Protein AF-A0A4Y2X8I6-F1 (afdb_monomer)

Mean predicted aligned error: 12.71 Å

Structure (mmCIF, N/CA/C/O backbone):
data_AF-A0A4Y2X8I6-F1
#
_entry.id   AF-A0A4Y2X8I6-F1
#
loop_
_atom_site.group_PDB
_atom_site.id
_atom_site.type_symbol
_atom_site.label_atom_id
_atom_site.label_alt_id
_atom_site.label_comp_id
_atom_site.label_asym_id
_atom_site.label_entity_id
_atom_site.label_seq_id
_atom_site.pdbx_PDB_ins_code
_atom_site.Cartn_x
_atom_site.Cartn_y
_atom_site.Cartn_z
_atom_site.occupancy
_atom_site.B_iso_or_equiv
_atom_site.auth_seq_id
_atom_site.auth_comp_id
_atom_site.auth_asym_id
_atom_site.auth_atom_id
_atom_site.pdbx_PDB_model_num
ATOM 1 N N . MET A 1 1 ? 2.187 -42.010 -8.828 1.00 36.19 1 MET A N 1
ATOM 2 C CA . MET A 1 1 ? 3.478 -41.308 -8.657 1.00 36.19 1 MET A CA 1
ATOM 3 C C . MET A 1 1 ? 3.488 -40.083 -9.565 1.00 36.19 1 MET A C 1
ATOM 5 O O . MET A 1 1 ? 2.952 -40.166 -10.656 1.00 36.19 1 MET A O 1
ATOM 9 N N . ARG A 1 2 ? 4.000 -38.968 -9.026 1.00 45.66 2 ARG A N 1
ATOM 10 C CA . ARG A 1 2 ? 4.260 -37.620 -9.579 1.00 45.66 2 ARG A CA 1
ATOM 11 C C . ARG A 1 2 ? 3.984 -37.341 -11.069 1.00 45.66 2 ARG A C 1
ATOM 13 O O . ARG A 1 2 ? 4.600 -37.949 -11.933 1.00 45.66 2 ARG A O 1
ATOM 20 N N . ALA A 1 3 ? 3.260 -36.248 -11.316 1.00 39.16 3 ALA A N 1
ATOM 21 C CA . ALA A 1 3 ? 3.521 -35.347 -12.439 1.00 39.16 3 ALA A CA 1
ATOM 22 C C . ALA A 1 3 ? 4.064 -34.024 -11.867 1.00 39.16 3 ALA A C 1
ATOM 24 O O . ALA A 1 3 ? 3.321 -33.139 -11.453 1.00 39.16 3 ALA A O 1
ATOM 25 N N . THR A 1 4 ? 5.386 -33.937 -11.743 1.00 55.66 4 THR A N 1
ATOM 26 C CA . THR A 1 4 ? 6.113 -32.686 -11.514 1.00 55.66 4 THR A CA 1
ATOM 27 C C . THR A 1 4 ? 6.402 -32.066 -12.870 1.00 55.66 4 THR A C 1
ATOM 29 O O . THR A 1 4 ? 7.179 -32.669 -13.598 1.00 55.66 4 THR A O 1
ATOM 32 N N . THR A 1 5 ? 5.824 -30.899 -13.169 1.00 52.19 5 THR A N 1
ATOM 33 C CA . THR A 1 5 ? 6.424 -29.810 -13.973 1.00 52.19 5 THR A CA 1
ATOM 34 C C . THR A 1 5 ? 5.385 -28.716 -14.234 1.00 52.19 5 THR A C 1
ATOM 36 O O . THR A 1 5 ? 4.711 -28.724 -15.252 1.00 52.19 5 THR A O 1
ATOM 39 N N . ASN A 1 6 ? 5.272 -27.740 -13.330 1.00 48.50 6 ASN A N 1
ATOM 40 C CA . ASN A 1 6 ? 4.859 -26.374 -13.705 1.00 48.50 6 ASN A CA 1
ATOM 41 C C . ASN A 1 6 ? 5.441 -25.281 -12.790 1.00 48.50 6 ASN A C 1
ATOM 43 O O . ASN A 1 6 ? 5.029 -24.130 -12.831 1.00 48.50 6 ASN A O 1
ATOM 47 N N . LEU A 1 7 ? 6.496 -25.602 -12.035 1.00 51.94 7 LEU A N 1
ATOM 48 C CA . LEU A 1 7 ? 7.110 -24.684 -11.068 1.00 51.94 7 LEU A CA 1
ATOM 49 C C . LEU A 1 7 ? 7.791 -23.455 -11.717 1.00 51.94 7 LEU A C 1
ATOM 51 O O . LEU A 1 7 ? 8.112 -22.491 -11.031 1.00 51.94 7 LEU A O 1
ATOM 55 N N . LYS A 1 8 ? 8.035 -23.484 -13.037 1.00 44.31 8 LYS A N 1
ATOM 56 C CA . LYS A 1 8 ? 8.738 -22.416 -13.771 1.00 44.31 8 LYS A CA 1
ATOM 57 C C . LYS A 1 8 ? 7.790 -21.312 -14.271 1.00 44.31 8 LYS A C 1
ATOM 59 O O . LYS A 1 8 ? 8.196 -20.159 -14.309 1.00 44.31 8 LYS A O 1
ATOM 64 N N . SER A 1 9 ? 6.527 -21.651 -14.557 1.00 47.16 9 SER A N 1
ATOM 65 C CA . SER A 1 9 ? 5.475 -20.712 -14.998 1.00 47.16 9 SER A CA 1
ATOM 66 C C . SER A 1 9 ? 4.962 -19.837 -13.847 1.00 47.16 9 SER A C 1
ATOM 68 O O . SER A 1 9 ? 4.696 -18.650 -14.028 1.00 47.16 9 SER A O 1
ATOM 70 N N . ASP A 1 10 ? 4.855 -20.411 -12.646 1.00 47.00 10 ASP A N 1
ATOM 71 C CA . ASP A 1 10 ? 4.322 -19.701 -11.476 1.00 47.00 10 ASP A CA 1
ATOM 72 C C . ASP A 1 10 ? 5.319 -18.662 -10.927 1.00 47.00 10 ASP A C 1
ATOM 74 O O . ASP A 1 10 ? 4.919 -17.612 -10.426 1.00 47.00 10 ASP A O 1
ATOM 78 N N . CYS A 1 11 ? 6.625 -18.902 -11.097 1.00 41.41 11 CYS A N 1
ATOM 79 C CA . CYS A 1 11 ? 7.693 -17.997 -10.661 1.00 41.41 11 CYS A CA 1
ATOM 80 C C . CYS A 1 11 ? 7.776 -16.712 -11.515 1.00 41.41 11 CYS A C 1
ATOM 82 O O . CYS A 1 11 ? 7.951 -15.620 -10.972 1.00 41.41 11 CYS A O 1
ATOM 84 N N . GLU A 1 12 ? 7.583 -16.809 -12.839 1.00 39.53 12 GLU A N 1
ATOM 85 C CA . GLU A 1 12 ? 7.558 -15.636 -13.735 1.00 39.53 12 GLU A CA 1
ATOM 86 C C . GLU A 1 12 ? 6.281 -14.796 -13.564 1.00 39.53 12 GLU A C 1
ATOM 88 O O . GLU A 1 12 ? 6.344 -13.565 -13.599 1.00 39.53 12 GLU A O 1
ATOM 93 N N . LYS A 1 13 ? 5.134 -15.431 -13.280 1.00 49.00 13 LYS A N 1
ATOM 94 C CA . LYS A 1 13 ? 3.885 -14.719 -12.947 1.00 49.00 13 LYS A CA 1
ATOM 95 C C . LYS A 1 13 ? 3.977 -13.969 -11.615 1.00 49.00 13 LYS A C 1
ATOM 97 O O . LYS A 1 13 ? 3.502 -12.837 -11.526 1.00 49.00 13 LYS A O 1
ATOM 102 N N . ALA A 1 14 ? 4.637 -14.550 -10.610 1.00 49.75 14 ALA A N 1
ATOM 103 C CA . ALA A 1 14 ? 4.812 -13.923 -9.300 1.00 49.75 14 ALA A CA 1
ATOM 104 C C . ALA A 1 14 ? 5.673 -12.647 -9.359 1.00 49.75 14 ALA A C 1
ATOM 106 O O . ALA A 1 14 ? 5.344 -11.644 -8.727 1.00 49.75 14 ALA A O 1
ATOM 107 N N . HIS A 1 15 ? 6.743 -12.648 -10.162 1.00 49.62 15 HIS A N 1
ATOM 108 C CA . HIS A 1 15 ? 7.659 -11.505 -10.262 1.00 49.62 15 HIS A CA 1
ATOM 109 C C . HIS A 1 15 ? 7.119 -10.349 -11.125 1.00 49.62 15 HIS A C 1
ATOM 111 O O . HIS A 1 15 ? 7.502 -9.196 -10.919 1.00 49.62 15 HIS A O 1
ATOM 117 N N . HIS A 1 16 ? 6.217 -10.636 -12.069 1.00 47.62 16 HIS A N 1
ATOM 118 C CA . HIS A 1 16 ? 5.581 -9.622 -12.915 1.00 47.62 16 HIS A CA 1
ATOM 119 C C . HIS A 1 16 ? 4.398 -8.927 -12.214 1.00 47.62 16 HIS A C 1
ATOM 121 O O . HIS A 1 16 ? 4.193 -7.726 -12.389 1.00 47.62 16 HIS A O 1
ATOM 127 N N . CYS A 1 17 ? 3.651 -9.648 -11.370 1.00 57.00 17 CYS A N 1
ATOM 128 C CA . CYS A 1 17 ? 2.477 -9.100 -10.684 1.00 57.00 17 CYS A CA 1
ATOM 129 C C . CYS A 1 17 ? 2.843 -8.119 -9.546 1.00 57.00 17 CYS A C 1
ATOM 131 O O . CYS A 1 17 ? 2.095 -7.184 -9.258 1.00 57.00 17 CYS A O 1
ATOM 133 N N . GLU A 1 18 ? 4.029 -8.255 -8.935 1.00 72.12 18 GLU A N 1
ATOM 134 C CA . GLU A 1 18 ? 4.448 -7.392 -7.819 1.00 72.12 18 GLU A CA 1
ATOM 135 C C . GLU A 1 18 ? 4.721 -5.936 -8.249 1.00 72.12 18 GLU A C 1
ATOM 137 O O . GLU A 1 18 ? 4.350 -4.998 -7.539 1.00 72.12 18 GLU A O 1
ATOM 142 N N . MET A 1 19 ? 5.325 -5.713 -9.425 1.00 83.69 19 MET A N 1
ATOM 143 C CA . MET A 1 19 ? 5.584 -4.352 -9.922 1.00 83.69 19 MET A CA 1
ATOM 144 C C . MET A 1 19 ? 4.291 -3.593 -10.227 1.00 83.69 19 MET A C 1
ATOM 146 O O . MET A 1 19 ? 4.174 -2.421 -9.870 1.00 83.69 19 MET A O 1
ATOM 150 N N . GLU A 1 20 ? 3.312 -4.253 -10.842 1.00 88.88 20 GLU A N 1
ATOM 151 C CA . GLU A 1 20 ? 2.010 -3.654 -11.149 1.00 88.88 20 GLU A CA 1
ATOM 152 C C . GLU A 1 20 ? 1.291 -3.202 -9.869 1.00 88.88 20 GLU A C 1
ATOM 154 O O . GLU A 1 20 ? 0.849 -2.056 -9.751 1.00 88.88 20 GLU A O 1
ATOM 159 N N . GLN A 1 21 ? 1.261 -4.065 -8.851 1.00 92.56 21 GLN A N 1
ATOM 160 C CA . GLN A 1 21 ? 0.644 -3.732 -7.569 1.00 92.56 21 GLN A CA 1
ATOM 161 C C . GLN A 1 21 ? 1.371 -2.587 -6.852 1.00 92.56 21 GLN A C 1
ATOM 163 O O . GLN A 1 21 ? 0.722 -1.743 -6.234 1.00 92.56 21 GLN A O 1
ATOM 168 N N . ARG A 1 22 ? 2.700 -2.479 -6.982 1.00 90.44 22 ARG A N 1
ATOM 169 C CA . ARG A 1 22 ? 3.470 -1.333 -6.462 1.00 90.44 22 ARG A CA 1
ATOM 170 C C . ARG A 1 22 ? 3.135 -0.018 -7.168 1.00 90.44 22 ARG A C 1
ATOM 172 O O . ARG A 1 22 ? 3.045 1.009 -6.490 1.00 90.44 22 ARG A O 1
ATOM 179 N N . VAL A 1 23 ? 2.891 -0.031 -8.484 1.00 92.19 23 VAL A N 1
ATOM 180 C CA . VAL A 1 23 ? 2.365 1.147 -9.208 1.00 92.19 23 VAL A CA 1
ATOM 181 C C . VAL A 1 23 ? 1.014 1.557 -8.622 1.00 92.19 23 VAL A C 1
ATOM 183 O O . VAL A 1 23 ? 0.802 2.736 -8.335 1.00 92.19 23 VAL A O 1
ATOM 186 N N . ASN A 1 24 ? 0.135 0.591 -8.357 1.00 94.38 24 ASN A N 1
ATOM 187 C CA . ASN A 1 24 ? -1.177 0.854 -7.766 1.00 94.38 24 ASN A CA 1
ATOM 188 C C . ASN A 1 24 ? -1.081 1.397 -6.332 1.00 94.38 24 ASN A C 1
ATOM 190 O O . ASN A 1 24 ? -1.807 2.328 -5.984 1.00 94.38 24 ASN A O 1
ATOM 194 N N . ILE A 1 25 ? -0.135 0.912 -5.517 1.00 94.44 25 ILE A N 1
ATOM 195 C CA . ILE A 1 25 ? 0.153 1.495 -4.194 1.00 94.44 25 ILE A CA 1
ATOM 196 C C . ILE A 1 25 ? 0.573 2.964 -4.339 1.00 94.44 25 ILE A C 1
ATOM 198 O O . ILE A 1 25 ? 0.045 3.820 -3.626 1.00 94.44 25 ILE A O 1
ATOM 202 N N . LYS A 1 26 ? 1.484 3.276 -5.274 1.00 93.81 26 LYS A N 1
ATOM 203 C CA . LYS A 1 26 ? 1.935 4.653 -5.537 1.00 93.81 26 LYS A CA 1
ATOM 204 C C . LYS A 1 26 ? 0.781 5.547 -5.990 1.00 93.81 26 LYS A C 1
ATOM 206 O O . LYS A 1 26 ? 0.649 6.674 -5.514 1.00 93.81 26 LYS A O 1
ATOM 211 N N . PHE A 1 27 ? -0.073 5.040 -6.874 1.00 95.56 27 PHE A N 1
ATOM 212 C CA . PHE A 1 27 ? -1.268 5.737 -7.332 1.00 95.56 27 PHE A CA 1
ATOM 213 C C . PHE A 1 27 ? -2.219 6.052 -6.168 1.00 95.56 27 PHE A C 1
ATOM 215 O O . PHE A 1 27 ? -2.582 7.210 -5.965 1.00 95.56 27 PHE A O 1
ATOM 222 N N . CYS A 1 28 ? -2.555 5.061 -5.337 1.00 96.44 28 CYS A N 1
ATOM 223 C CA . CYS A 1 28 ? -3.409 5.262 -4.166 1.00 96.44 28 CYS A CA 1
ATOM 224 C C . CYS A 1 28 ? -2.802 6.235 -3.141 1.00 96.44 28 CYS A C 1
ATOM 226 O O . CYS A 1 28 ? -3.542 7.025 -2.552 1.00 96.44 28 CYS A O 1
ATOM 228 N N . PHE A 1 29 ? -1.477 6.224 -2.959 1.00 95.25 29 PHE A N 1
ATOM 229 C CA . PHE A 1 29 ? -0.771 7.203 -2.129 1.00 95.25 29 PHE A CA 1
ATOM 230 C C . PHE A 1 29 ? -0.934 8.633 -2.666 1.00 95.25 29 PHE A C 1
ATOM 232 O O . PHE A 1 29 ? -1.326 9.518 -1.907 1.00 95.25 29 PHE A O 1
ATOM 239 N N . LYS A 1 30 ? -0.719 8.860 -3.973 1.00 94.62 30 LYS A N 1
ATOM 240 C CA . LYS A 1 30 ? -0.913 10.186 -4.598 1.00 94.62 30 LYS A CA 1
ATOM 241 C C . LYS A 1 30 ? -2.373 10.654 -4.564 1.00 94.62 30 LYS A C 1
ATOM 243 O O . LYS A 1 30 ? -2.622 11.851 -4.496 1.00 94.62 30 LYS A O 1
ATOM 248 N N . LEU A 1 31 ? -3.331 9.726 -4.530 1.00 96.44 31 LEU A N 1
ATOM 249 C CA . LEU A 1 31 ? -4.752 10.013 -4.294 1.00 96.44 31 LEU A CA 1
ATOM 250 C C . LEU A 1 31 ? -5.106 10.302 -2.820 1.00 96.44 31 LEU A C 1
ATOM 252 O O . LEU A 1 31 ? -6.284 10.477 -2.503 1.00 96.44 31 LEU A O 1
ATOM 256 N N . GLY A 1 32 ? -4.136 10.290 -1.901 1.00 95.88 32 GLY A N 1
ATOM 257 C CA . GLY A 1 32 ? -4.367 10.530 -0.474 1.00 95.88 32 GLY A CA 1
ATOM 258 C C . GLY A 1 32 ? -5.123 9.404 0.238 1.00 95.88 32 GLY A C 1
ATOM 259 O O . GLY A 1 32 ? -5.703 9.621 1.303 1.00 95.88 32 GLY A O 1
ATOM 260 N N . LYS A 1 33 ? -5.164 8.190 -0.330 1.00 97.25 33 LYS A N 1
ATOM 261 C CA . LYS A 1 33 ? -5.748 7.027 0.355 1.00 97.25 33 LYS A CA 1
ATOM 262 C C . LYS A 1 33 ? -4.844 6.589 1.500 1.00 97.25 33 LYS A C 1
ATOM 264 O O . LYS A 1 33 ? -3.640 6.787 1.457 1.00 97.25 33 LYS A O 1
ATOM 269 N N . THR A 1 34 ? -5.411 5.944 2.516 1.00 97.62 34 THR A N 1
ATOM 270 C CA . THR A 1 34 ? -4.614 5.340 3.592 1.00 97.62 34 THR A CA 1
ATOM 271 C C . THR A 1 34 ? -4.036 3.992 3.153 1.00 97.62 34 THR A C 1
ATOM 273 O O . THR A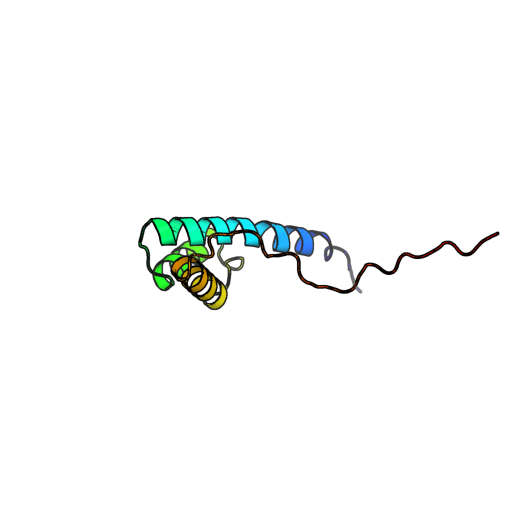 1 34 ? -4.599 3.311 2.289 1.00 97.62 34 THR A O 1
ATOM 276 N N . ALA A 1 35 ? -2.937 3.563 3.780 1.00 96.31 35 ALA A N 1
ATOM 277 C CA . ALA A 1 35 ? -2.327 2.257 3.513 1.00 96.31 35 ALA A CA 1
ATOM 278 C C . ALA A 1 35 ? -3.318 1.101 3.751 1.00 96.31 35 ALA A C 1
ATOM 280 O O . ALA A 1 35 ? -3.413 0.183 2.940 1.00 96.31 35 ALA A O 1
ATOM 281 N N . THR A 1 36 ? -4.130 1.183 4.811 1.00 97.88 36 THR A N 1
ATOM 282 C CA . THR A 1 36 ? -5.191 0.201 5.088 1.00 97.88 36 THR A CA 1
ATOM 283 C C . THR A 1 36 ? -6.210 0.142 3.954 1.00 97.88 36 THR A C 1
ATOM 285 O O . THR A 1 36 ? -6.510 -0.947 3.470 1.00 97.88 36 THR A O 1
ATOM 288 N N . LYS A 1 37 ? -6.698 1.298 3.475 1.00 97.94 37 LYS A N 1
ATOM 289 C CA . LYS A 1 37 ? -7.694 1.323 2.397 1.00 97.94 37 LYS A CA 1
ATOM 290 C C . LYS A 1 37 ? -7.131 0.808 1.077 1.00 97.94 37 LYS A C 1
ATOM 292 O O . LYS A 1 37 ? -7.825 0.123 0.334 1.00 97.94 37 LYS A O 1
ATOM 297 N N . THR A 1 38 ? -5.864 1.112 0.820 1.00 97.88 38 THR A N 1
ATOM 298 C CA . THR A 1 38 ? -5.132 0.625 -0.351 1.00 97.88 38 THR A CA 1
ATOM 299 C C . THR A 1 38 ? -4.996 -0.894 -0.314 1.00 97.88 38 THR A C 1
ATOM 301 O O . THR A 1 38 ? -5.306 -1.554 -1.297 1.00 97.88 38 THR A O 1
ATOM 304 N N . HIS A 1 39 ? -4.630 -1.473 0.833 1.00 97.25 39 HIS A N 1
ATOM 305 C CA . HIS A 1 39 ? -4.573 -2.927 0.989 1.00 97.25 39 HIS A CA 1
ATOM 306 C C . HIS A 1 39 ? -5.942 -3.590 0.767 1.00 97.25 39 HIS A C 1
ATOM 308 O O . HIS A 1 39 ? -6.026 -4.583 0.056 1.00 97.25 39 HIS A O 1
ATOM 314 N N . GLU A 1 40 ? -7.030 -3.029 1.309 1.00 97.75 40 GLU A N 1
ATOM 315 C CA . GLU A 1 40 ? -8.388 -3.531 1.029 1.00 97.75 40 GLU A CA 1
ATOM 316 C C . GLU A 1 40 ? -8.727 -3.506 -0.469 1.00 97.75 40 GLU A C 1
ATOM 318 O O . GLU A 1 40 ? -9.361 -4.431 -0.970 1.00 97.75 40 GLU A O 1
ATOM 323 N N . MET A 1 41 ? -8.329 -2.451 -1.186 1.00 97.25 41 MET A N 1
ATOM 324 C CA . MET A 1 41 ? -8.538 -2.343 -2.633 1.00 97.25 41 MET A CA 1
ATOM 325 C C . MET A 1 41 ? -7.722 -3.387 -3.399 1.00 97.25 41 MET A C 1
ATOM 327 O O . MET A 1 41 ? -8.263 -4.036 -4.288 1.00 97.25 41 MET A O 1
ATOM 331 N N . LEU A 1 42 ? -6.460 -3.600 -3.020 1.00 95.81 42 LEU A N 1
ATOM 332 C CA . LEU A 1 42 ? -5.600 -4.607 -3.641 1.00 95.81 42 LEU A CA 1
ATOM 333 C C . LEU A 1 42 ? -6.133 -6.023 -3.412 1.00 95.81 42 LEU A C 1
ATOM 335 O O . LEU A 1 42 ? -6.235 -6.782 -4.366 1.00 95.81 42 LEU A O 1
ATOM 339 N N . VAL A 1 43 ? -6.578 -6.360 -2.198 1.00 95.69 43 VAL A N 1
ATOM 340 C CA . VAL A 1 43 ? -7.205 -7.666 -1.914 1.00 95.69 43 VAL A CA 1
ATOM 341 C C . VAL A 1 43 ? -8.479 -7.874 -2.737 1.00 95.69 43 VAL A C 1
ATOM 343 O O . VAL A 1 43 ? -8.737 -8.983 -3.189 1.00 95.69 43 VAL A O 1
ATOM 346 N N . LYS A 1 44 ? -9.269 -6.823 -2.989 1.00 95.94 44 LYS A N 1
ATOM 347 C CA . LYS A 1 44 ? -10.466 -6.932 -3.841 1.00 95.94 44 LYS A CA 1
ATOM 348 C C . LYS A 1 44 ? -10.148 -7.202 -5.312 1.00 95.94 44 LYS A C 1
ATOM 350 O O . LYS A 1 44 ? -10.951 -7.850 -5.971 1.00 95.94 44 LYS A O 1
ATOM 355 N N . VAL A 1 45 ? -9.033 -6.679 -5.820 1.00 94.44 45 VAL A N 1
ATOM 356 C CA . VAL A 1 45 ? -8.646 -6.808 -7.235 1.00 94.44 45 VAL A CA 1
ATOM 357 C C . VAL A 1 45 ? -7.828 -8.077 -7.479 1.00 94.44 45 VAL A C 1
ATOM 359 O O . VAL A 1 45 ? -8.108 -8.806 -8.422 1.00 94.44 45 VAL A O 1
ATOM 362 N N . TYR A 1 46 ? -6.846 -8.350 -6.619 1.00 90.44 46 TYR A N 1
ATOM 363 C CA . TYR A 1 46 ? -5.859 -9.419 -6.796 1.00 90.44 46 TYR A CA 1
ATOM 364 C C . TYR A 1 46 ? -6.138 -10.660 -5.934 1.00 90.44 46 TYR A C 1
ATOM 366 O O . TYR A 1 46 ? -5.550 -11.713 -6.157 1.00 90.44 46 TYR A O 1
ATOM 374 N N . GLY A 1 47 ? -7.036 -10.576 -4.948 1.00 92.06 47 GLY A N 1
ATOM 375 C CA . GLY A 1 47 ? -7.401 -11.717 -4.109 1.00 92.06 47 GLY A CA 1
ATOM 376 C C . GLY A 1 47 ? -6.205 -12.294 -3.352 1.00 92.06 47 GLY A C 1
ATOM 377 O O . GLY A 1 47 ? -5.554 -11.595 -2.575 1.00 92.06 47 GLY A O 1
ATOM 378 N N . VAL A 1 48 ? -5.936 -13.581 -3.575 1.00 89.75 48 VAL A N 1
ATOM 379 C CA . VAL A 1 48 ? -4.816 -14.313 -2.957 1.00 89.75 48 VAL A CA 1
ATOM 380 C C . VAL A 1 48 ? -3.449 -13.844 -3.452 1.00 89.75 48 VAL A C 1
ATOM 382 O O . VAL A 1 48 ? -2.465 -13.995 -2.733 1.00 89.75 48 VAL A O 1
ATOM 385 N N . ASP A 1 49 ? -3.407 -13.223 -4.631 1.00 89.62 49 ASP A N 1
ATOM 386 C CA . ASP A 1 49 ? -2.182 -12.712 -5.244 1.00 89.62 49 ASP A CA 1
ATOM 387 C C . ASP A 1 49 ? -1.876 -11.272 -4.805 1.00 89.62 49 ASP A C 1
ATOM 389 O O . ASP A 1 49 ? -0.907 -10.664 -5.263 1.00 89.62 49 ASP A O 1
ATOM 393 N N . ALA A 1 50 ? -2.693 -10.693 -3.918 1.00 92.38 50 ALA A N 1
ATOM 394 C CA . ALA A 1 50 ? -2.469 -9.352 -3.404 1.00 92.38 50 ALA A CA 1
ATOM 395 C C . ALA A 1 50 ? -1.183 -9.276 -2.566 1.00 92.38 50 ALA A C 1
ATOM 397 O O . ALA A 1 50 ? -0.915 -10.115 -1.701 1.00 92.38 50 ALA A O 1
ATOM 398 N N . VAL A 1 51 ? -0.410 -8.209 -2.763 1.00 91.94 51 VAL A N 1
ATOM 399 C CA . VAL A 1 51 ? 0.760 -7.920 -1.936 1.00 91.94 51 VAL A CA 1
ATOM 400 C C . VAL A 1 51 ? 0.358 -7.769 -0.473 1.00 91.94 51 VAL A C 1
ATOM 402 O O . VAL A 1 51 ? -0.675 -7.194 -0.123 1.00 91.94 51 VAL A O 1
ATOM 405 N N . SER A 1 52 ? 1.223 -8.267 0.409 1.00 93.00 52 SER A N 1
ATOM 406 C CA . SER A 1 52 ? 0.958 -8.253 1.845 1.00 93.00 52 SER A CA 1
ATOM 407 C C . SER A 1 52 ? 0.725 -6.838 2.386 1.00 93.00 52 SER A C 1
ATOM 409 O O . SER A 1 52 ? 1.322 -5.857 1.931 1.00 93.00 52 SER A O 1
ATOM 411 N N . LYS A 1 53 ? -0.058 -6.736 3.467 1.00 94.19 53 LYS A N 1
ATOM 412 C CA . LYS A 1 53 ? -0.241 -5.483 4.216 1.00 94.19 53 LYS A CA 1
ATOM 413 C C . LYS A 1 53 ? 1.093 -4.820 4.573 1.00 94.19 53 LYS A C 1
ATOM 415 O O . LYS A 1 53 ? 1.212 -3.606 4.465 1.00 94.19 53 LYS A O 1
ATOM 420 N N . LYS A 1 54 ? 2.115 -5.600 4.937 1.00 94.12 54 LYS A N 1
ATOM 421 C CA . LYS A 1 54 ? 3.458 -5.078 5.230 1.00 94.12 54 LYS A CA 1
ATOM 422 C C . LYS A 1 54 ? 4.065 -4.352 4.022 1.00 94.12 54 LYS A C 1
ATOM 424 O O . LYS A 1 54 ? 4.533 -3.231 4.183 1.00 94.12 54 LYS A O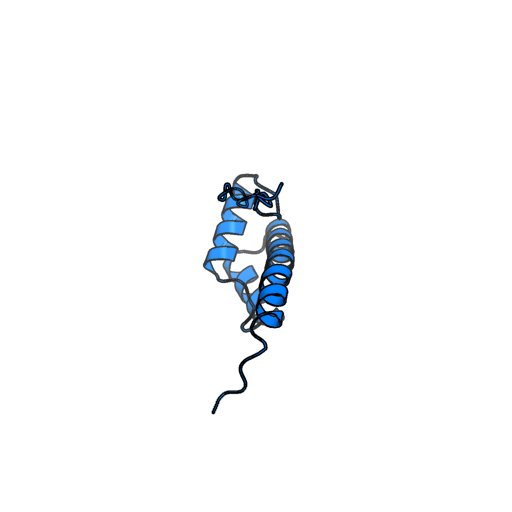 1
ATOM 429 N N . CYS A 1 55 ? 3.990 -4.945 2.828 1.00 91.81 55 CYS A N 1
ATOM 430 C CA . CYS A 1 55 ? 4.494 -4.344 1.587 1.00 91.81 55 CYS A CA 1
ATOM 431 C C . CYS A 1 55 ? 3.810 -3.000 1.287 1.00 91.81 55 CYS A C 1
ATOM 433 O O . CYS A 1 55 ? 4.484 -2.010 1.005 1.00 91.81 55 CYS A O 1
ATOM 435 N N . VAL A 1 56 ? 2.483 -2.923 1.449 1.00 94.88 56 VAL A N 1
ATOM 436 C CA . VAL A 1 56 ? 1.729 -1.670 1.267 1.00 94.88 56 VAL A CA 1
ATOM 437 C C . VAL A 1 56 ? 2.224 -0.583 2.226 1.00 94.88 56 VAL A C 1
ATOM 439 O O . VAL A 1 56 ? 2.476 0.545 1.810 1.00 94.88 56 VAL A O 1
ATOM 442 N N . PHE A 1 57 ? 2.402 -0.910 3.508 1.00 94.94 57 PHE A N 1
ATOM 443 C CA . PHE A 1 57 ? 2.860 0.055 4.512 1.00 94.94 57 PHE A CA 1
ATOM 444 C C . PHE A 1 57 ? 4.310 0.498 4.282 1.00 94.94 57 PHE A C 1
ATOM 446 O O . PHE A 1 57 ? 4.617 1.680 4.443 1.00 94.94 57 PHE A O 1
ATOM 453 N N . GLU A 1 58 ? 5.193 -0.414 3.873 1.00 92.81 58 GLU A N 1
ATOM 454 C CA . GLU A 1 58 ? 6.567 -0.074 3.495 1.00 92.81 58 GLU A CA 1
ATOM 455 C C . GLU A 1 58 ? 6.606 0.835 2.262 1.00 92.81 58 GLU A C 1
ATOM 457 O O . GLU A 1 58 ? 7.333 1.828 2.275 1.00 92.81 58 GLU A O 1
ATOM 462 N N . GLY A 1 59 ? 5.784 0.566 1.242 1.00 91.81 59 GLY A N 1
ATOM 463 C CA . GLY A 1 59 ? 5.635 1.444 0.077 1.00 91.81 59 GLY A CA 1
ATOM 464 C C . GLY A 1 59 ? 5.184 2.849 0.478 1.00 91.81 59 GLY A C 1
ATOM 465 O O . GLY A 1 59 ? 5.827 3.836 0.131 1.00 91.81 59 GLY A O 1
ATOM 466 N N . PHE A 1 60 ? 4.144 2.947 1.308 1.00 93.88 60 PHE A N 1
ATOM 467 C CA . PHE A 1 60 ? 3.668 4.221 1.855 1.00 93.88 60 PHE A CA 1
ATOM 468 C C . PHE A 1 60 ? 4.743 4.976 2.644 1.00 93.88 60 PHE A C 1
ATOM 470 O O . PHE A 1 60 ? 4.859 6.193 2.509 1.00 93.88 60 PHE A O 1
ATOM 477 N N . LYS A 1 61 ? 5.538 4.276 3.462 1.00 93.31 61 LYS A N 1
ATOM 478 C CA . LYS A 1 61 ? 6.657 4.881 4.192 1.00 93.31 61 LYS A CA 1
ATOM 479 C C . LYS A 1 61 ? 7.701 5.446 3.224 1.00 93.31 61 LYS A C 1
ATOM 481 O O . LYS A 1 61 ? 8.050 6.613 3.343 1.00 93.31 61 LYS A O 1
ATOM 486 N N . ARG A 1 62 ? 8.121 4.668 2.219 1.00 90.50 62 ARG A N 1
ATOM 487 C CA . ARG A 1 62 ? 9.088 5.113 1.196 1.00 90.50 62 ARG A CA 1
ATOM 488 C C . ARG A 1 62 ? 8.605 6.351 0.439 1.00 90.50 62 ARG A C 1
ATOM 490 O O . ARG A 1 62 ? 9.380 7.285 0.258 1.00 90.50 62 ARG A O 1
ATOM 497 N N . PHE A 1 63 ? 7.329 6.391 0.053 1.00 88.75 63 PHE A N 1
ATOM 498 C CA . PHE A 1 63 ? 6.766 7.537 -0.665 1.00 88.75 63 PHE A CA 1
ATOM 499 C C . PHE A 1 63 ? 6.650 8.792 0.203 1.00 88.75 63 PHE A C 1
ATOM 501 O O . PHE A 1 63 ? 6.862 9.893 -0.298 1.00 88.75 63 PHE A O 1
ATOM 508 N N . ARG A 1 64 ? 6.385 8.647 1.508 1.00 90.38 64 ARG A N 1
ATOM 509 C CA . ARG A 1 64 ? 6.477 9.771 2.455 1.00 90.38 64 ARG A CA 1
ATOM 510 C C . ARG A 1 64 ? 7.899 10.309 2.584 1.00 90.38 64 ARG A C 1
ATOM 512 O O . ARG A 1 64 ? 8.068 11.513 2.723 1.00 90.38 64 ARG A O 1
ATOM 519 N N . ASP A 1 65 ? 8.890 9.428 2.501 1.00 90.19 65 ASP A N 1
ATOM 520 C CA . ASP A 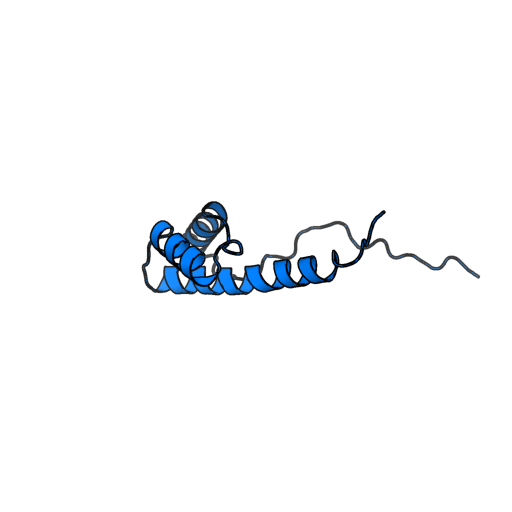1 65 ? 10.313 9.771 2.573 1.00 90.19 65 ASP A CA 1
ATOM 521 C C . ASP A 1 65 ? 10.863 10.318 1.233 1.00 90.19 65 ASP A C 1
ATOM 523 O O . ASP A 1 65 ? 12.070 10.502 1.090 1.00 90.19 65 ASP A O 1
ATOM 527 N N . GLY A 1 66 ? 10.004 10.549 0.228 1.00 84.56 66 GLY A N 1
ATOM 528 C CA . GLY A 1 66 ? 10.388 11.079 -1.087 1.00 84.56 66 GLY A CA 1
ATOM 529 C C . GLY A 1 66 ? 11.044 10.061 -2.027 1.00 84.56 66 GLY A C 1
ATOM 530 O O . GLY A 1 66 ? 11.453 10.418 -3.130 1.00 84.56 66 GLY A O 1
ATOM 531 N N . LYS A 1 67 ? 11.127 8.784 -1.632 1.00 78.69 67 LYS A N 1
ATOM 532 C CA . LYS A 1 67 ? 11.671 7.697 -2.459 1.00 78.69 67 LYS A CA 1
ATOM 533 C C . LYS A 1 67 ? 10.572 7.149 -3.362 1.00 78.69 67 LYS A C 1
ATOM 535 O O . LYS A 1 67 ? 9.861 6.211 -3.009 1.00 78.69 67 LYS A O 1
ATOM 540 N N . GLU A 1 68 ? 10.403 7.797 -4.510 1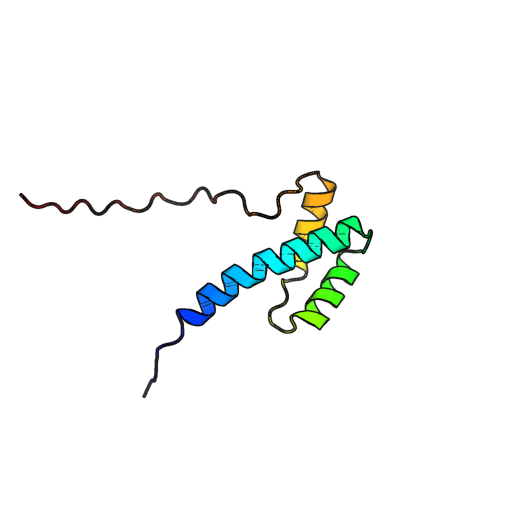.00 68.94 68 GLU A N 1
ATOM 541 C CA . GLU A 1 68 ? 9.31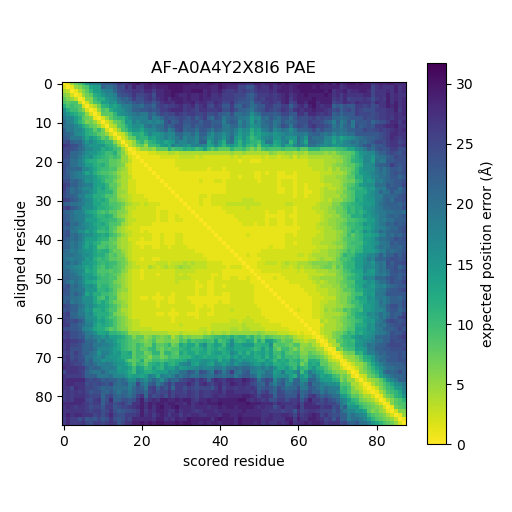2 7.542 -5.453 1.00 68.94 68 GLU A CA 1
ATOM 542 C C . GLU A 1 68 ? 9.561 6.399 -6.452 1.00 68.94 68 GLU A C 1
ATOM 544 O O . GLU A 1 68 ? 8.656 6.082 -7.237 1.00 68.94 68 GLU A O 1
ATOM 549 N N . ASP A 1 69 ? 10.740 5.778 -6.441 1.00 71.75 69 ASP A N 1
ATOM 550 C CA . ASP A 1 69 ? 11.056 4.689 -7.361 1.00 71.75 69 ASP A CA 1
ATOM 551 C C . ASP A 1 69 ? 10.177 3.463 -7.111 1.00 71.75 69 AS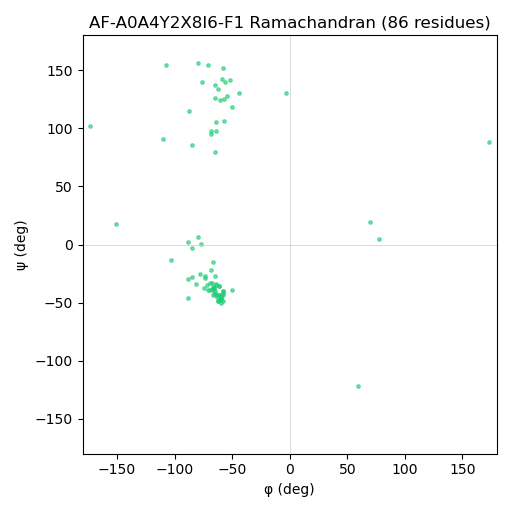P A C 1
ATOM 553 O O . ASP A 1 69 ? 10.061 2.937 -6.004 1.00 71.75 69 ASP A O 1
ATOM 557 N N . VAL A 1 70 ? 9.519 3.021 -8.182 1.00 67.75 70 VAL A N 1
ATOM 558 C CA . VAL A 1 70 ? 8.636 1.846 -8.173 1.00 67.75 70 VAL A CA 1
ATOM 559 C C . VAL A 1 70 ? 9.433 0.557 -8.381 1.00 67.75 70 VAL A C 1
ATOM 561 O O . VAL A 1 70 ? 9.034 -0.513 -7.914 1.00 67.75 70 VAL A O 1
ATOM 564 N N . LYS A 1 71 ? 10.572 0.659 -9.074 1.00 68.19 71 LYS A N 1
ATOM 565 C CA . LYS A 1 71 ? 11.499 -0.453 -9.269 1.00 68.19 71 LYS A CA 1
ATOM 566 C C . LYS A 1 71 ? 12.289 -0.682 -7.988 1.00 68.19 71 LYS A C 1
ATOM 568 O O . LYS A 1 71 ? 12.713 0.272 -7.342 1.00 68.19 71 LYS A O 1
ATOM 573 N N . ASP A 1 72 ? 12.500 -1.950 -7.644 1.00 63.12 72 ASP A N 1
ATOM 574 C CA . ASP A 1 72 ? 13.525 -2.271 -6.659 1.00 63.12 72 ASP A CA 1
ATOM 575 C C . ASP A 1 72 ? 14.886 -1.833 -7.199 1.00 63.12 72 ASP A C 1
ATOM 577 O O . ASP A 1 72 ? 15.222 -2.086 -8.359 1.00 63.12 72 ASP A O 1
ATOM 581 N N . GLU A 1 73 ? 15.659 -1.173 -6.342 1.00 64.12 73 GLU A N 1
ATOM 582 C CA . GLU A 1 73 ? 17.073 -0.933 -6.589 1.00 64.12 73 GLU A CA 1
ATOM 583 C C . GLU A 1 73 ? 17.758 -2.290 -6.830 1.00 64.12 73 GLU A C 1
ATOM 585 O O . GLU A 1 73 ? 17.392 -3.273 -6.164 1.00 64.12 73 GLU A O 1
ATOM 590 N N . PRO A 1 74 ? 18.699 -2.393 -7.791 1.00 62.66 74 PRO A N 1
ATOM 591 C CA . PRO A 1 74 ? 19.383 -3.645 -8.054 1.00 62.66 74 PRO A CA 1
ATOM 592 C C . PRO A 1 74 ? 19.913 -4.212 -6.740 1.00 62.66 74 PRO A C 1
ATOM 594 O O . PRO A 1 74 ? 20.709 -3.579 -6.046 1.00 62.66 74 PRO A O 1
ATOM 597 N N . ARG A 1 75 ? 19.439 -5.406 -6.366 1.00 63.47 75 ARG A N 1
ATOM 598 C CA . ARG A 1 75 ? 19.957 -6.093 -5.184 1.00 63.47 75 ARG A CA 1
ATOM 599 C C . ARG A 1 75 ? 21.456 -6.258 -5.400 1.00 63.47 75 ARG A C 1
ATOM 601 O O . ARG A 1 75 ? 21.856 -6.835 -6.410 1.00 63.47 75 ARG A O 1
ATOM 608 N N . SER A 1 76 ? 22.266 -5.784 -4.455 1.00 63.09 76 SER A N 1
ATOM 609 C CA . SER A 1 76 ? 23.682 -6.150 -4.365 1.00 63.09 76 SER A CA 1
ATOM 610 C C . SER A 1 76 ? 23.757 -7.646 -4.045 1.00 63.09 76 SER A C 1
ATOM 612 O O . SER A 1 76 ? 23.810 -8.071 -2.893 1.00 63.09 76 SER A O 1
ATOM 614 N N . GLY A 1 77 ? 23.570 -8.458 -5.079 1.00 69.62 77 GLY A N 1
ATOM 615 C CA . GLY A 1 77 ? 23.596 -9.908 -5.050 1.00 69.62 77 GLY A CA 1
ATOM 616 C C . GLY A 1 77 ? 24.864 -10.414 -5.718 1.00 69.62 77 GLY A C 1
ATOM 617 O O . GLY A 1 77 ? 25.457 -9.736 -6.555 1.00 69.62 77 GLY A O 1
ATOM 618 N N . ARG A 1 78 ? 25.275 -11.621 -5.320 1.00 63.81 78 ARG A N 1
ATOM 619 C CA . ARG A 1 78 ? 26.462 -12.322 -5.820 1.00 63.81 78 ARG A CA 1
ATOM 620 C C . ARG A 1 78 ? 26.552 -12.224 -7.356 1.00 63.81 78 ARG A C 1
ATOM 622 O O . ARG A 1 78 ? 25.564 -12.564 -8.010 1.00 63.81 78 ARG A O 1
ATOM 629 N N . PRO A 1 79 ? 27.706 -11.829 -7.928 1.00 68.12 79 PRO A N 1
ATOM 630 C CA . PRO A 1 79 ? 27.914 -11.887 -9.369 1.00 68.12 79 PRO A CA 1
ATOM 631 C C . PRO A 1 79 ? 27.590 -13.293 -9.889 1.00 68.12 79 PRO A C 1
ATOM 633 O O . PRO A 1 79 ? 27.911 -14.271 -9.197 1.00 68.12 79 PRO A O 1
ATOM 636 N N . PRO A 1 80 ? 26.969 -13.434 -11.073 1.00 58.12 80 PRO A N 1
ATOM 637 C CA . PRO A 1 80 ? 26.885 -14.735 -11.716 1.00 58.12 80 PRO A CA 1
ATOM 638 C C . PRO A 1 80 ? 28.309 -15.287 -11.830 1.00 58.12 80 PRO A C 1
ATOM 640 O O . PRO A 1 80 ? 29.220 -14.585 -12.267 1.00 58.12 80 PRO A O 1
ATOM 643 N N . ILE A 1 81 ? 28.525 -16.519 -11.361 1.00 58.12 81 ILE A N 1
ATOM 644 C CA . ILE A 1 81 ? 29.793 -17.207 -11.593 1.00 58.12 81 ILE A CA 1
ATOM 645 C C . ILE A 1 81 ? 29.869 -17.384 -13.104 1.00 58.12 81 ILE A C 1
ATOM 647 O O . ILE A 1 81 ? 29.141 -18.202 -13.664 1.00 58.12 81 ILE A O 1
ATOM 651 N N . ASN A 1 82 ? 30.709 -16.587 -13.759 1.00 56.59 82 ASN A N 1
ATOM 652 C CA . ASN A 1 82 ? 31.108 -16.840 -15.130 1.00 56.59 82 ASN A CA 1
ATOM 653 C C . ASN A 1 82 ? 31.716 -18.243 -15.148 1.00 56.59 8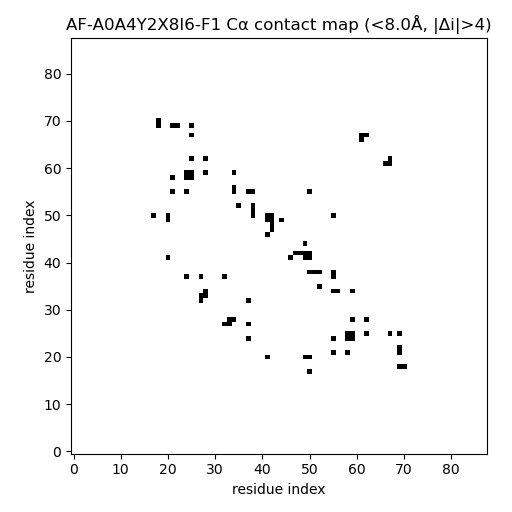2 ASN A C 1
ATOM 655 O O . ASN A 1 82 ? 32.806 -18.458 -14.622 1.00 56.59 82 ASN A O 1
ATOM 659 N N . THR A 1 83 ? 30.992 -19.214 -15.698 1.00 53.28 83 THR A N 1
ATOM 660 C CA . THR A 1 83 ? 31.586 -20.486 -16.086 1.00 53.28 83 THR A CA 1
ATOM 661 C C . THR A 1 83 ? 32.496 -20.175 -17.266 1.00 53.28 83 THR A C 1
ATOM 663 O O . THR A 1 83 ? 32.029 -20.015 -18.390 1.00 53.28 83 THR A O 1
ATOM 666 N N . THR A 1 84 ? 33.790 -20.010 -17.007 1.00 55.38 84 THR A N 1
ATOM 667 C CA . THR A 1 84 ? 34.802 -20.144 -18.049 1.00 55.38 84 THR A CA 1
ATOM 668 C C . THR A 1 84 ? 34.700 -21.568 -18.593 1.00 55.38 84 THR A C 1
ATOM 670 O O . THR A 1 84 ? 34.767 -22.512 -17.800 1.00 55.38 84 THR A O 1
ATOM 673 N N . PRO A 1 85 ? 34.510 -21.776 -19.906 1.00 63.03 85 PRO A N 1
ATOM 674 C CA . PRO A 1 85 ? 34.858 -23.054 -20.489 1.00 63.03 85 PRO A CA 1
ATOM 675 C C . PRO A 1 85 ? 36.382 -23.149 -20.431 1.00 63.03 85 PRO A C 1
ATOM 677 O O . PRO A 1 85 ? 37.088 -22.601 -21.272 1.00 63.03 85 PRO A O 1
ATOM 680 N N . ASP A 1 86 ? 36.883 -23.794 -19.382 1.00 64.06 86 ASP A N 1
ATOM 681 C CA . ASP A 1 86 ? 38.224 -24.360 -19.392 1.00 64.06 86 ASP A CA 1
ATOM 682 C C . ASP A 1 86 ? 38.226 -25.461 -20.457 1.00 64.06 86 ASP A C 1
ATOM 684 O O . ASP A 1 86 ? 37.678 -26.548 -20.252 1.00 64.06 86 ASP A O 1
ATOM 688 N N . ASN A 1 87 ? 38.709 -25.116 -21.649 1.00 60.81 87 ASN A N 1
ATOM 689 C CA . ASN A 1 87 ? 39.275 -26.035 -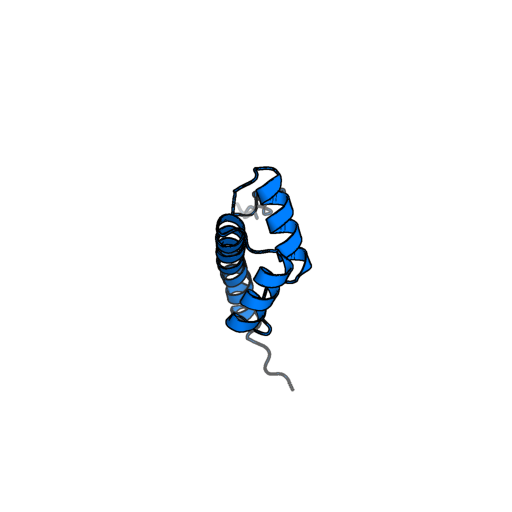22.633 1.00 60.81 87 ASN A CA 1
ATOM 690 C C . ASN A 1 87 ? 39.865 -25.230 -23.800 1.00 60.81 87 ASN A C 1
ATOM 692 O O . ASN 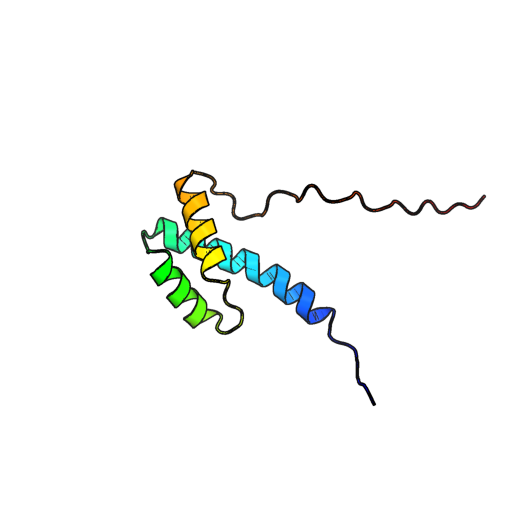A 1 87 ? 39.117 -24.738 -24.648 1.00 60.81 87 ASN A O 1
ATOM 696 N N . ILE A 1 88 ? 41.195 -25.086 -23.809 1.00 46.59 88 ILE A N 1
ATOM 697 C CA . ILE A 1 88 ? 42.153 -25.649 -24.788 1.00 46.59 88 ILE A CA 1
ATOM 698 C C . ILE A 1 88 ? 43.559 -25.505 -24.196 1.00 46.59 88 ILE A C 1
ATOM 700 O O . ILE A 1 88 ? 43.885 -24.393 -23.726 1.00 46.59 88 ILE A O 1
#

Organism: Araneus ventricosus (NCBI:txid182803)

Foldseek 3Di:
DDDDDDPVVVVVVLVVVQLVLLVQLLVCVVVVHDLVVSQVVQCVVQPVSGDDSVVSVVSSVCVVVVNSDSDDDPPPDDDPPPPDPPDD

pLDDT: mean 76.73, std 19.8, range [36.19, 97.94]

Secondary structure (DSSP, 8-state):
------HHHHHHHHHHHHHHHHHHHHHHHHTT--HHHHHHHHHHHHGGGSPPHHHHHHHHHHHHTT----SPPPP-------------

Solvent-accessible surface area (backbone atoms only — not comparable to full-atom values): 5638 Å² total; per-residue (Å²): 132,86,89,88,84,62,77,70,63,58,53,57,53,55,65,57,52,53,53,57,52,43,51,50,51,52,51,37,51,76,70,68,50,50,53,69,61,46,41,57,52,38,38,72,74,46,46,92,74,32,76,52,66,67,55,45,45,52,50,52,52,35,47,73,72,67,50,74,72,70,67,80,73,82,73,96,61,82,75,80,80,79,79,73,80,89,79,133

Sequence (88 aa):
MRATTNLKSDCEKAHHCEMEQRVNIKFCFKLGKTATKTHEMLVKVYGVDAVSKKCVFEGFKRFRDGKEDVKDEPRSGRPPINTTPDNI

InterPro domains:
  IPR041426 Mos1 transposase, HTH domain [PF17906] (22-67)
  IPR052709 Transposase-Methyltransferase Hybrid [PTHR46060] (18-85)

Nearest PDB structures (foldseek):
  7s03-assembly1_A-2  TM=8.858E-01  e=5.709E-04  Homo sapiens
  5hoo-assembly1_B  TM=8.976E-01  e=8.247E-04  Drosophila mauritiana
  5hoo-assembly1_A  TM=9.007E-01  e=2.338E-03  Drosophila mauritiana
  4u7b-assembly2_G-2  TM=8.998E-01  e=4.316E-03  Drosophila mauritiana

Radius of gyration: 18.36 Å; Cα contacts (8 Å, |Δi|>4): 48; chains: 1; bounding box: 53×52×30 Å